Protein AF-A0A6B3GKV8-F1 (afdb_monomer)

Nearest PDB structures (foldseek):
  5uwr-assembly1_C  TM=2.953E-01  e=8.010E+00  Saccharomyces cerevisiae
  4x3n-assembly1_A  TM=1.920E-01  e=6.312E+00  Dictyostelium discoideum

Sequence (173 aa):
QLLAMGTQTISSAALRAVTPGAVAKTQLVVVDAVGASRHLRPLVNVTDASGQEGRAALEHLLDRAASGLVTAQETAELAIRLARLIPTLSDVDGAEIRKLAGQPLQELVTRLLDSVDSDHQASLRRAGGKRAVDNERRTALYPLTEEPELQEALLNLYDRPAPMLVTASERRR

pLDDT: mean 84.64, std 15.2, range [39.97, 97.25]

Mean predicted aligned error: 8.62 Å

Radius of gyration: 18.3 Å; Cα contacts (8 Å, |Δi|>4): 150; chains: 1; bounding box: 42×46×52 Å

Structure (mmCIF, N/CA/C/O backbone):
data_AF-A0A6B3GKV8-F1
#
_entry.id   AF-A0A6B3GKV8-F1
#
loop_
_atom_site.group_PDB
_atom_site.id
_atom_site.type_symbol
_atom_site.label_atom_id
_atom_site.label_alt_id
_atom_site.label_comp_id
_atom_site.label_asym_id
_atom_site.label_entity_id
_atom_site.label_seq_id
_atom_site.pdbx_PDB_ins_code
_atom_site.Cartn_x
_atom_site.Cartn_y
_atom_site.Cartn_z
_atom_site.occupancy
_atom_site.B_iso_or_equiv
_atom_site.auth_seq_id
_atom_site.auth_comp_id
_atom_site.auth_asym_id
_atom_site.auth_atom_id
_atom_site.pdbx_PDB_model_num
ATOM 1 N N . GLN A 1 1 ? -4.003 -17.331 -8.480 1.00 43.09 1 GLN A N 1
ATOM 2 C CA . GLN A 1 1 ? -5.071 -18.233 -7.991 1.00 43.09 1 GLN A CA 1
ATOM 3 C C . GLN A 1 1 ? -5.783 -17.525 -6.848 1.00 43.09 1 GLN A C 1
ATOM 5 O O . GLN A 1 1 ? -5.102 -16.974 -5.993 1.00 43.09 1 GLN A O 1
ATOM 10 N N . LEU A 1 2 ? -7.115 -17.456 -6.871 1.00 44.06 2 LEU A N 1
ATOM 11 C CA . LEU A 1 2 ? -7.885 -16.662 -5.909 1.00 44.06 2 LEU A CA 1
ATOM 12 C C . LEU A 1 2 ? -8.115 -17.452 -4.610 1.00 44.06 2 LEU A C 1
ATOM 14 O O . LEU A 1 2 ? -8.904 -18.390 -4.590 1.00 44.06 2 LEU A O 1
ATOM 18 N N . LEU A 1 3 ? -7.447 -17.050 -3.527 1.00 61.84 3 LEU A N 1
ATOM 19 C CA . LEU A 1 3 ? -7.567 -17.664 -2.195 1.00 61.84 3 LEU A CA 1
ATOM 20 C C . LEU A 1 3 ? -8.818 -17.213 -1.406 1.00 61.84 3 LEU A C 1
ATOM 22 O O . LEU A 1 3 ? -9.111 -17.774 -0.357 1.00 61.84 3 LEU A O 1
ATOM 26 N N . ALA A 1 4 ? -9.557 -16.212 -1.902 1.00 59.59 4 ALA A N 1
ATOM 27 C CA . ALA A 1 4 ? -10.702 -15.593 -1.216 1.00 59.59 4 ALA A CA 1
ATOM 28 C C . ALA A 1 4 ? -12.025 -15.650 -2.014 1.00 59.59 4 ALA A C 1
ATOM 30 O O . ALA A 1 4 ? -12.983 -14.933 -1.700 1.00 59.59 4 ALA A O 1
ATOM 31 N N . MET A 1 5 ? -12.094 -16.496 -3.050 1.00 59.91 5 MET A N 1
ATOM 32 C CA . MET A 1 5 ? -13.345 -16.762 -3.773 1.00 59.91 5 MET A CA 1
ATOM 33 C C . MET A 1 5 ? -14.395 -17.317 -2.805 1.00 59.91 5 MET A C 1
ATOM 35 O O . MET A 1 5 ? -14.126 -18.267 -2.077 1.00 59.91 5 MET A O 1
ATOM 39 N N . GLY A 1 6 ? -15.589 -16.721 -2.797 1.00 63.75 6 GLY A N 1
ATOM 40 C CA . GLY A 1 6 ? -16.699 -17.144 -1.933 1.00 63.75 6 GLY A CA 1
ATOM 41 C C . GLY A 1 6 ? -16.798 -16.419 -0.590 1.00 63.75 6 GLY A C 1
ATOM 42 O O . GLY A 1 6 ? -17.695 -16.719 0.195 1.00 63.75 6 GLY A O 1
ATOM 43 N N . THR A 1 7 ? -15.934 -15.436 -0.316 1.00 73.19 7 THR A N 1
ATOM 44 C CA . THR A 1 7 ? -16.144 -14.559 0.842 1.00 73.19 7 THR A CA 1
ATOM 45 C C . THR A 1 7 ? -17.323 -13.620 0.572 1.00 73.19 7 THR A C 1
ATOM 47 O O . THR A 1 7 ? -17.367 -12.932 -0.444 1.00 73.19 7 THR A O 1
ATOM 50 N N . GLN A 1 8 ? -18.307 -13.610 1.473 1.00 73.25 8 GLN A N 1
ATOM 51 C CA . GLN A 1 8 ? -19.455 -12.707 1.386 1.00 73.25 8 GLN A CA 1
ATOM 52 C C . GLN A 1 8 ? -19.225 -11.461 2.243 1.00 73.25 8 GLN A C 1
ATOM 54 O O . GLN A 1 8 ? -18.624 -11.514 3.327 1.00 73.25 8 GLN A O 1
ATOM 59 N N . THR A 1 9 ? -19.726 -10.328 1.755 1.00 81.81 9 THR A N 1
ATOM 60 C CA . THR A 1 9 ? -19.845 -9.109 2.554 1.00 81.81 9 THR A CA 1
ATOM 61 C C . THR A 1 9 ? -20.919 -9.331 3.615 1.00 81.81 9 THR A C 1
ATOM 63 O O . THR A 1 9 ? -22.037 -9.725 3.296 1.00 81.81 9 THR A O 1
ATOM 66 N N . ILE A 1 10 ? -20.586 -9.075 4.880 1.00 86.00 10 ILE A N 1
ATOM 67 C CA . ILE A 1 10 ? -21.516 -9.161 6.010 1.00 86.00 10 ILE A CA 1
ATOM 68 C C . ILE A 1 10 ? -21.636 -7.783 6.658 1.00 86.00 10 ILE A C 1
ATOM 70 O O . ILE A 1 10 ? -20.628 -7.115 6.893 1.00 86.00 10 ILE A O 1
ATOM 74 N N . SER A 1 11 ? -22.863 -7.339 6.939 1.00 90.19 11 SER A N 1
ATOM 75 C CA . SER A 1 11 ? -23.085 -6.074 7.643 1.00 90.19 11 SER A CA 1
ATOM 76 C C . SER A 1 11 ? -22.712 -6.206 9.120 1.00 90.19 11 SER A C 1
ATOM 78 O O . SER A 1 11 ? -22.842 -7.276 9.715 1.00 90.19 11 SER A O 1
ATOM 80 N N . SER A 1 12 ? -22.315 -5.106 9.763 1.00 89.31 12 SER A N 1
ATOM 81 C CA . SER A 1 12 ? -22.015 -5.108 11.203 1.00 89.31 12 SER A CA 1
ATOM 82 C C . SER A 1 12 ? -23.208 -5.533 12.068 1.00 89.31 12 SER A C 1
ATOM 84 O O . SER A 1 12 ? -23.022 -6.008 13.184 1.00 89.31 12 SER A O 1
ATOM 86 N N . ALA A 1 13 ? -24.441 -5.343 11.588 1.00 89.06 13 ALA A N 1
ATOM 87 C CA . ALA A 1 13 ? -25.643 -5.827 12.266 1.00 89.06 13 ALA A CA 1
ATOM 88 C C . ALA A 1 13 ? -25.780 -7.353 12.145 1.00 89.06 13 ALA A C 1
ATOM 90 O O . ALA A 1 13 ? -25.975 -8.027 13.153 1.00 89.06 13 ALA A O 1
ATOM 91 N N . ALA A 1 14 ? -25.603 -7.901 10.936 1.00 90.69 14 ALA A N 1
ATOM 92 C CA . ALA A 1 14 ? -25.651 -9.342 10.699 1.00 90.69 14 ALA A C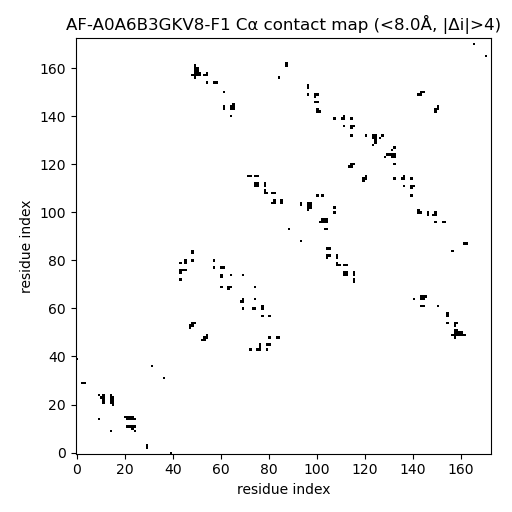A 1
ATOM 93 C C . ALA A 1 14 ? -24.526 -10.084 11.438 1.00 90.69 14 ALA A C 1
ATOM 95 O O . ALA A 1 14 ? -24.773 -11.126 12.034 1.00 90.69 14 ALA A O 1
ATOM 96 N N . LEU A 1 15 ? -23.316 -9.512 11.479 1.00 91.56 15 LEU A N 1
ATOM 97 C CA . LEU A 1 15 ? -22.201 -10.066 12.248 1.00 91.56 15 LEU A CA 1
ATOM 98 C C . LEU A 1 15 ? -22.515 -10.106 13.751 1.00 91.56 15 LEU A C 1
ATOM 100 O O . LEU A 1 15 ? -22.303 -11.128 14.393 1.00 91.56 15 LEU A O 1
ATOM 104 N N . ARG A 1 16 ? -23.074 -9.023 14.310 1.00 92.31 16 ARG A N 1
ATOM 105 C CA . ARG A 1 16 ? -23.482 -8.969 15.726 1.00 92.31 16 ARG A CA 1
ATOM 106 C C . ARG A 1 16 ? -24.552 -9.985 16.086 1.00 92.31 16 ARG A C 1
ATOM 108 O O . ARG A 1 16 ? -24.518 -10.518 17.189 1.00 92.31 16 ARG A O 1
ATOM 115 N N . ALA A 1 17 ? -25.485 -10.243 15.174 1.00 93.31 17 ALA A N 1
ATOM 116 C CA . ALA A 1 17 ? -26.564 -11.196 15.401 1.00 93.31 17 ALA A CA 1
ATOM 117 C C . ALA A 1 17 ? -26.043 -12.628 15.615 1.00 93.31 17 ALA A C 1
ATOM 119 O O . ALA A 1 17 ? -26.613 -13.367 16.411 1.00 93.31 17 ALA A O 1
ATOM 120 N N . VAL A 1 18 ? -24.954 -13.006 14.936 1.00 93.31 18 VAL A N 1
ATOM 121 C CA . VAL A 1 18 ? -24.350 -14.351 15.031 1.00 93.31 18 VAL A CA 1
ATOM 122 C C . VAL A 1 18 ? -23.112 -14.402 15.927 1.00 93.31 18 VAL A C 1
ATOM 124 O O . VAL A 1 18 ? -22.627 -15.478 16.266 1.00 93.31 18 VAL A O 1
ATOM 127 N N . THR A 1 19 ? -22.572 -13.249 16.314 1.00 90.75 19 THR A N 1
ATOM 128 C CA . THR A 1 19 ? -21.404 -13.129 17.191 1.00 90.75 19 THR A CA 1
ATOM 129 C C . THR A 1 19 ? -21.618 -11.959 18.154 1.00 90.75 19 THR A C 1
ATOM 131 O O . THR A 1 19 ? -21.158 -10.841 17.891 1.00 90.75 19 THR A O 1
ATOM 134 N N . PRO A 1 20 ? -22.344 -12.182 19.268 1.00 87.00 20 PRO A N 1
ATOM 135 C CA . PRO A 1 20 ? -22.582 -11.151 20.272 1.00 87.00 20 PRO A CA 1
ATOM 136 C C . PRO A 1 20 ? -21.259 -10.560 20.778 1.00 87.00 20 PRO A C 1
ATOM 138 O O . PRO A 1 20 ? -20.368 -11.290 21.200 1.00 87.00 20 PRO A O 1
ATOM 141 N N . GLY A 1 21 ? -21.119 -9.234 20.704 1.00 84.88 21 GLY A N 1
ATOM 142 C CA . GLY A 1 21 ? -19.894 -8.510 21.075 1.00 84.88 21 GLY A CA 1
ATOM 143 C C . GLY A 1 21 ? -18.971 -8.142 19.906 1.00 84.88 21 GLY A C 1
ATOM 144 O O . GLY A 1 21 ? -18.121 -7.270 20.066 1.00 84.88 21 GLY A O 1
ATOM 145 N N . ALA A 1 22 ? -19.160 -8.713 18.711 1.00 87.75 22 ALA A N 1
ATOM 146 C CA . ALA A 1 22 ? -18.441 -8.253 17.523 1.00 87.75 22 ALA A CA 1
ATOM 147 C C . ALA A 1 22 ? -18.883 -6.829 17.135 1.00 87.75 22 ALA A C 1
ATOM 149 O O . ALA A 1 22 ? -20.066 -6.511 17.184 1.00 87.75 22 ALA A O 1
ATOM 150 N N . VAL A 1 23 ? -17.962 -5.956 16.720 1.00 86.38 23 VAL A N 1
ATOM 151 C CA . VAL A 1 23 ? -18.309 -4.576 16.313 1.00 86.38 23 VAL A CA 1
ATOM 152 C C . VAL A 1 23 ? -18.453 -4.464 14.795 1.00 86.38 23 VAL A C 1
ATOM 154 O O . VAL A 1 23 ? -19.464 -3.965 14.300 1.00 86.38 23 VAL A O 1
ATOM 157 N N . ALA A 1 24 ? -17.461 -4.956 14.052 1.00 84.50 24 ALA A N 1
ATOM 158 C CA . ALA A 1 24 ? -17.427 -4.964 12.593 1.00 84.50 24 ALA A CA 1
ATOM 159 C C . ALA A 1 24 ? -16.443 -6.029 12.085 1.00 84.50 24 ALA A C 1
ATOM 161 O O . ALA A 1 24 ? -15.555 -6.463 12.820 1.00 84.50 24 ALA A O 1
ATOM 162 N N . LYS A 1 25 ? -16.570 -6.423 10.812 1.00 83.12 25 LYS A N 1
ATOM 163 C CA . LYS A 1 25 ? -15.552 -7.229 10.130 1.00 83.12 25 LYS A CA 1
ATOM 164 C C . LYS A 1 25 ? -14.372 -6.320 9.784 1.00 83.12 25 LYS A C 1
ATOM 166 O O . LYS A 1 25 ? -14.489 -5.486 8.894 1.00 83.12 25 LYS A O 1
ATOM 171 N N . THR A 1 26 ? -13.260 -6.477 10.495 1.00 77.81 26 THR A N 1
ATOM 172 C CA . THR A 1 26 ? -12.053 -5.650 10.318 1.00 77.81 26 THR A CA 1
ATOM 173 C C . THR A 1 26 ? -10.991 -6.327 9.460 1.00 77.81 26 THR A C 1
ATOM 175 O O . THR A 1 26 ? -10.162 -5.647 8.862 1.00 77.81 26 THR A O 1
ATOM 178 N N . GLN A 1 27 ? -10.995 -7.663 9.398 1.00 74.50 27 GLN A N 1
ATOM 179 C CA . GLN A 1 27 ? -9.964 -8.449 8.725 1.00 74.50 27 GLN A CA 1
ATOM 180 C C . GLN A 1 27 ? -10.550 -9.699 8.057 1.00 74.50 27 GLN A C 1
ATOM 182 O O . GLN A 1 27 ? -11.590 -10.227 8.462 1.00 74.50 27 GLN A O 1
ATOM 187 N N . LEU A 1 28 ? -9.857 -10.177 7.024 1.00 74.62 28 LEU A N 1
ATOM 188 C CA . LEU A 1 28 ? -10.043 -11.496 6.430 1.00 74.62 28 LEU A CA 1
ATOM 189 C C . LEU A 1 28 ? -8.722 -12.254 6.585 1.00 74.62 28 LEU A C 1
ATOM 191 O O . LEU A 1 28 ? -7.703 -11.810 6.064 1.00 74.62 28 LEU A O 1
ATOM 195 N N . VAL A 1 29 ? -8.744 -13.382 7.290 1.00 76.12 29 VAL A N 1
ATOM 196 C CA . VAL A 1 29 ? -7.568 -14.242 7.462 1.00 76.12 29 VAL A CA 1
ATOM 197 C C . VAL A 1 29 ? -7.751 -15.486 6.602 1.00 76.12 29 VAL A C 1
ATOM 199 O O . VAL A 1 29 ? -8.746 -16.195 6.742 1.00 76.12 29 VAL A O 1
ATOM 202 N N . VAL A 1 30 ? -6.794 -15.745 5.710 1.00 75.44 30 VAL A N 1
ATOM 203 C CA . VAL A 1 30 ? -6.706 -17.001 4.958 1.00 75.44 30 VAL A CA 1
ATOM 204 C C . VAL A 1 30 ? -5.678 -17.881 5.657 1.00 75.44 30 VAL A C 1
ATOM 206 O O . VAL A 1 30 ? -4.516 -17.497 5.772 1.00 75.44 30 VAL A O 1
ATOM 209 N N . VAL A 1 31 ? -6.104 -19.053 6.127 1.00 76.38 31 VAL A N 1
ATOM 210 C CA . VAL A 1 31 ? -5.219 -20.034 6.765 1.00 76.38 31 VAL A CA 1
ATOM 211 C C . VAL A 1 31 ? -4.977 -21.179 5.790 1.00 76.38 31 VAL A C 1
ATOM 213 O O . VAL A 1 31 ? -5.902 -21.917 5.456 1.00 76.38 31 VAL A O 1
ATOM 216 N N . ASP A 1 32 ? -3.732 -21.339 5.346 1.00 78.88 32 ASP A N 1
ATOM 217 C CA . ASP A 1 32 ? -3.311 -22.520 4.594 1.00 78.88 32 ASP A CA 1
ATOM 218 C C . ASP A 1 32 ? -2.809 -23.600 5.557 1.00 78.88 32 ASP A C 1
ATOM 220 O O . ASP A 1 32 ? -1.655 -23.603 5.981 1.00 78.88 32 ASP A O 1
ATOM 224 N N . ALA A 1 33 ? -3.702 -24.520 5.919 1.00 80.81 33 ALA A N 1
ATOM 225 C CA . ALA A 1 33 ? -3.406 -25.573 6.886 1.00 80.81 33 ALA A CA 1
ATOM 226 C C . ALA A 1 33 ? -2.472 -26.675 6.344 1.00 80.81 33 ALA A C 1
ATOM 228 O O . ALA A 1 33 ? -1.890 -27.416 7.133 1.00 80.81 33 ALA A O 1
ATOM 229 N N . VAL A 1 34 ? -2.332 -26.810 5.019 1.00 80.88 34 VAL A N 1
ATOM 230 C CA . VAL A 1 34 ? -1.620 -27.937 4.377 1.00 80.88 34 VAL A CA 1
ATOM 231 C C . VAL A 1 34 ? -0.406 -27.502 3.552 1.00 80.88 34 VAL A C 1
ATOM 233 O O . VAL A 1 34 ? 0.414 -28.330 3.150 1.00 80.88 34 VAL A O 1
ATOM 236 N N . GLY A 1 35 ? -0.228 -26.201 3.330 1.00 76.38 35 GLY A N 1
ATOM 237 C CA . GLY A 1 35 ? 0.875 -25.673 2.536 1.00 76.38 35 GLY A CA 1
ATOM 238 C C . GLY A 1 35 ? 0.618 -25.724 1.027 1.00 76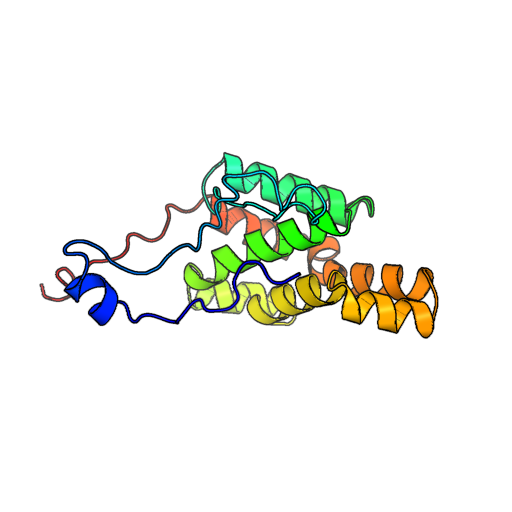.38 35 GLY A C 1
ATOM 239 O O . GLY A 1 35 ? 1.576 -25.782 0.256 1.00 76.38 35 GLY A O 1
ATOM 240 N N . ALA A 1 36 ? -0.644 -25.739 0.593 1.00 76.44 36 ALA A N 1
ATOM 241 C CA . ALA A 1 36 ? -1.005 -25.688 -0.824 1.00 76.44 36 ALA A CA 1
ATOM 242 C C . ALA A 1 36 ? -0.693 -24.318 -1.460 1.00 76.44 36 ALA A C 1
ATOM 244 O O . ALA A 1 36 ? -0.535 -24.214 -2.676 1.00 76.44 36 ALA A O 1
ATOM 245 N N . SER A 1 37 ? -0.549 -23.266 -0.649 1.00 69.38 37 SER A N 1
ATOM 246 C CA . SER A 1 37 ? -0.211 -21.914 -1.085 1.00 69.38 37 SER A CA 1
ATOM 247 C C . SER A 1 37 ? 1.293 -21.662 -1.194 1.00 69.38 37 SER A C 1
ATOM 249 O O . SER A 1 37 ? 1.677 -20.552 -1.542 1.00 69.38 37 SER A O 1
ATOM 251 N N . ARG A 1 38 ? 2.166 -22.653 -0.943 1.00 69.88 38 ARG A N 1
ATOM 252 C CA . ARG A 1 38 ? 3.638 -22.489 -1.025 1.00 69.88 38 ARG A CA 1
ATOM 253 C C . ARG A 1 38 ? 4.130 -22.041 -2.403 1.00 69.88 38 ARG A C 1
ATOM 255 O O . ARG A 1 38 ? 5.165 -21.395 -2.504 1.00 69.88 38 ARG A O 1
ATOM 262 N N . HIS A 1 39 ? 3.403 -22.407 -3.455 1.00 67.81 39 HIS A N 1
ATOM 263 C CA . HIS A 1 39 ? 3.705 -22.006 -4.832 1.00 67.81 39 HIS A CA 1
ATOM 264 C C . HIS A 1 39 ? 3.034 -20.684 -5.228 1.00 67.81 39 HIS A C 1
ATOM 266 O O . HIS A 1 39 ? 3.277 -20.167 -6.318 1.00 67.81 39 HIS A O 1
ATOM 272 N N . LEU A 1 40 ? 2.167 -20.145 -4.368 1.00 66.56 40 LEU A N 1
ATOM 273 C CA . LEU A 1 40 ? 1.555 -18.843 -4.567 1.00 66.56 40 LEU A CA 1
ATOM 274 C C . LEU A 1 40 ? 2.516 -17.763 -4.077 1.00 66.56 40 LEU A C 1
ATOM 276 O O . LEU A 1 40 ? 3.328 -17.986 -3.178 1.00 66.56 40 LEU A O 1
ATOM 280 N N . ARG A 1 41 ? 2.425 -16.571 -4.677 1.00 61.91 41 ARG A N 1
ATOM 281 C CA . ARG A 1 41 ? 3.146 -15.413 -4.145 1.00 61.91 41 ARG A CA 1
ATOM 282 C C . ARG A 1 41 ? 2.729 -15.211 -2.684 1.00 61.91 41 ARG A C 1
ATOM 284 O O . ARG A 1 41 ? 1.529 -15.325 -2.412 1.00 61.91 41 ARG A O 1
ATOM 291 N N . PRO A 1 42 ? 3.677 -14.922 -1.772 1.00 60.31 42 PRO A N 1
ATOM 292 C CA . PRO A 1 42 ? 3.347 -14.641 -0.385 1.00 60.31 42 PRO A CA 1
ATOM 293 C C . PRO A 1 42 ? 2.253 -13.580 -0.338 1.00 60.31 42 PRO A C 1
ATOM 295 O O . PRO A 1 42 ? 2.383 -12.521 -0.955 1.00 60.31 42 PRO A O 1
ATOM 298 N N . LEU A 1 43 ? 1.157 -13.886 0.354 1.00 63.88 43 LEU A N 1
ATOM 299 C CA . LEU A 1 43 ? 0.178 -12.866 0.688 1.00 63.88 43 LEU A CA 1
ATOM 300 C C . LEU A 1 43 ? 0.890 -11.865 1.589 1.00 63.88 43 LEU A C 1
ATOM 302 O O . LEU A 1 43 ? 1.468 -12.249 2.607 1.00 63.88 43 LEU A O 1
ATOM 306 N N . VAL A 1 44 ? 0.866 -10.595 1.207 1.00 66.31 44 VAL A N 1
ATOM 307 C CA . VAL A 1 44 ? 1.355 -9.548 2.091 1.00 66.31 44 VAL A CA 1
ATOM 308 C C . VAL A 1 44 ? 0.425 -9.507 3.301 1.00 66.31 44 VAL A C 1
ATOM 310 O O . VAL A 1 44 ? -0.751 -9.157 3.188 1.00 66.31 44 VAL A O 1
ATOM 313 N N . ASN A 1 45 ? 0.957 -9.890 4.457 1.00 65.94 45 ASN A N 1
ATOM 314 C CA . ASN A 1 45 ? 0.248 -9.813 5.719 1.00 65.94 45 ASN A CA 1
ATOM 315 C C . ASN A 1 45 ? 0.695 -8.561 6.472 1.00 65.94 45 ASN A C 1
ATOM 317 O O . ASN A 1 45 ? 1.786 -8.528 7.029 1.00 65.94 45 ASN A O 1
ATOM 321 N N . VAL A 1 46 ? -0.162 -7.546 6.484 1.00 71.00 46 VAL A N 1
ATOM 322 C CA . VAL A 1 46 ? 0.040 -6.327 7.269 1.00 71.00 46 VAL A CA 1
ATOM 323 C C . VAL A 1 46 ? -0.918 -6.401 8.446 1.00 71.00 46 VAL A C 1
ATOM 325 O O . VAL A 1 46 ? -2.127 -6.253 8.265 1.00 71.00 46 VAL A O 1
ATOM 328 N N . THR A 1 47 ? -0.429 -6.666 9.652 1.00 67.81 47 THR A N 1
ATOM 329 C CA . THR A 1 47 ? -1.257 -6.696 10.877 1.00 67.81 47 THR A CA 1
ATOM 330 C C . THR A 1 47 ? -1.129 -5.414 11.700 1.00 67.81 47 THR A C 1
ATOM 332 O O . THR A 1 47 ? -2.023 -5.082 12.471 1.00 67.81 47 THR A O 1
ATOM 335 N N . ASP A 1 48 ? -0.063 -4.668 11.451 1.00 69.62 48 ASP A N 1
ATOM 336 C CA . ASP A 1 48 ? 0.475 -3.491 12.126 1.00 69.62 48 ASP A CA 1
ATOM 337 C C . ASP A 1 48 ? 0.143 -2.196 11.360 1.00 69.62 48 ASP A C 1
ATOM 339 O O . ASP A 1 48 ? 1.017 -1.477 10.892 1.00 69.62 48 ASP A O 1
ATOM 343 N N . ALA A 1 49 ? -1.140 -1.870 11.193 1.00 66.81 49 ALA A N 1
ATOM 344 C CA . ALA A 1 49 ? -1.550 -0.644 10.484 1.00 66.81 49 ALA A CA 1
ATOM 345 C C . ALA A 1 49 ? -1.568 0.632 11.350 1.00 66.81 49 ALA A C 1
ATOM 347 O O . ALA A 1 49 ? -2.201 1.615 10.982 1.00 66.81 49 ALA A O 1
ATOM 348 N N . SER A 1 50 ? -0.922 0.597 12.513 1.00 73.69 50 SER A N 1
ATOM 349 C CA . SER A 1 50 ? -0.802 1.714 13.455 1.00 73.69 50 SER A CA 1
ATOM 350 C C . SER A 1 50 ? 0.330 1.431 14.444 1.00 73.69 50 SER A C 1
ATOM 352 O O . SER A 1 50 ? 0.728 0.275 14.603 1.00 73.69 50 SER A O 1
ATOM 354 N N . GLY A 1 51 ? 0.782 2.448 15.176 1.00 82.56 51 GLY A N 1
ATOM 355 C CA . GLY A 1 51 ? 1.819 2.309 16.195 1.00 82.56 51 GLY A CA 1
ATOM 356 C C . GLY A 1 51 ? 3.237 2.294 15.620 1.00 82.56 51 GLY A C 1
ATOM 357 O O . GLY A 1 51 ? 3.441 2.341 14.408 1.00 82.56 51 GLY A O 1
ATOM 358 N N . GLN A 1 52 ? 4.224 2.227 16.516 1.00 86.00 52 GLN A N 1
ATOM 359 C CA . GLN A 1 52 ? 5.638 2.441 16.185 1.00 86.00 52 GLN A CA 1
ATOM 360 C C . GLN A 1 52 ? 6.200 1.401 15.202 1.00 86.00 52 GLN A C 1
ATOM 362 O O . GLN A 1 52 ? 6.906 1.765 14.268 1.00 86.00 52 GLN A O 1
ATOM 367 N N . GLU A 1 53 ? 5.845 0.122 15.360 1.00 86.44 53 GLU A N 1
ATOM 368 C CA . GLU A 1 53 ? 6.269 -0.941 14.432 1.00 86.44 53 GLU A CA 1
ATOM 369 C C . GLU A 1 53 ? 5.695 -0.721 13.026 1.00 86.44 53 GLU A C 1
ATOM 371 O O . GLU A 1 53 ? 6.430 -0.743 12.038 1.00 86.44 53 GLU A O 1
ATOM 376 N N . GLY A 1 54 ? 4.395 -0.417 12.947 1.00 88.06 54 GLY A N 1
ATOM 377 C CA . GLY A 1 54 ? 3.714 -0.125 11.688 1.00 88.06 54 GLY A CA 1
ATOM 378 C C . GLY A 1 54 ? 4.278 1.099 10.978 1.00 88.06 54 GLY A C 1
ATOM 379 O O . GLY A 1 54 ? 4.443 1.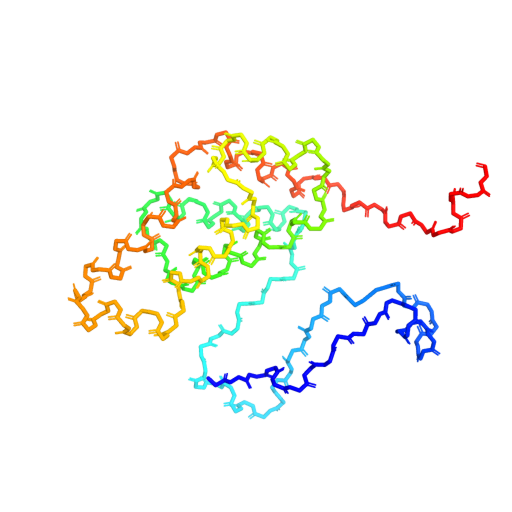079 9.755 1.00 88.06 54 GLY A O 1
ATOM 380 N N . ARG A 1 55 ? 4.614 2.136 11.755 1.00 91.44 55 ARG A N 1
ATOM 381 C CA . ARG A 1 55 ? 5.253 3.356 11.267 1.00 91.44 55 ARG A CA 1
ATOM 382 C C . ARG A 1 55 ? 6.631 3.064 10.682 1.00 91.44 55 ARG A C 1
ATOM 384 O O . ARG A 1 55 ? 6.876 3.437 9.541 1.00 91.44 55 ARG A O 1
ATOM 391 N N . ALA A 1 56 ? 7.496 2.376 11.427 1.00 92.00 56 ALA A N 1
ATOM 392 C CA . ALA A 1 56 ? 8.849 2.047 10.978 1.00 92.00 56 ALA A CA 1
ATOM 393 C C . ALA A 1 56 ? 8.835 1.201 9.694 1.00 92.00 56 ALA A C 1
ATOM 395 O O . ALA A 1 56 ? 9.650 1.398 8.795 1.00 92.00 56 ALA A O 1
ATOM 396 N N . ALA A 1 57 ? 7.873 0.283 9.574 1.00 92.25 57 ALA A N 1
ATOM 397 C CA . ALA A 1 57 ? 7.706 -0.511 8.366 1.00 92.25 57 ALA A CA 1
ATOM 398 C C . ALA A 1 57 ? 7.194 0.315 7.170 1.00 92.25 57 ALA A C 1
ATOM 400 O O . ALA A 1 57 ? 7.672 0.114 6.053 1.00 92.25 57 ALA A O 1
ATOM 401 N N . LEU A 1 58 ? 6.258 1.253 7.378 1.00 94.31 58 LEU A N 1
ATOM 402 C CA . LEU A 1 58 ? 5.829 2.182 6.325 1.00 94.31 58 LEU A CA 1
ATOM 403 C C . LEU A 1 58 ? 6.995 3.067 5.862 1.00 94.31 58 LEU A C 1
ATOM 405 O O . LEU A 1 58 ? 7.224 3.183 4.661 1.00 94.31 58 LEU A O 1
ATOM 409 N N . GLU A 1 59 ? 7.742 3.641 6.802 1.00 95.12 59 GLU A N 1
ATOM 410 C CA . GLU A 1 59 ? 8.910 4.488 6.543 1.00 95.12 59 GLU A C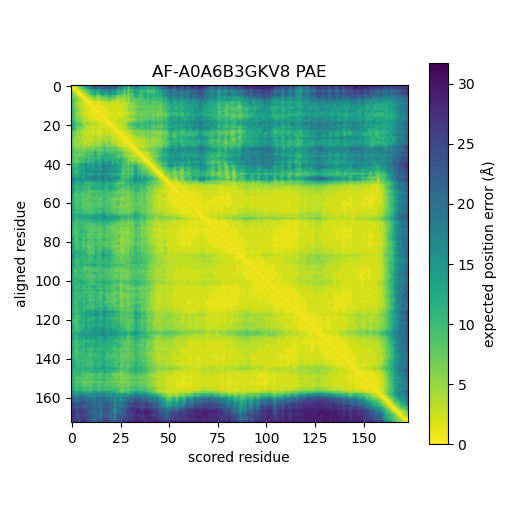A 1
ATOM 411 C C . GLU A 1 59 ? 9.958 3.751 5.705 1.00 95.12 59 GLU A C 1
ATOM 413 O O . GLU A 1 59 ? 10.331 4.210 4.628 1.00 95.12 59 GLU A O 1
ATOM 418 N N . HIS A 1 60 ? 10.310 2.525 6.100 1.00 95.38 60 HIS A N 1
ATOM 419 C CA . HIS A 1 60 ? 11.223 1.681 5.333 1.00 95.38 60 HIS A CA 1
ATOM 420 C C . HIS A 1 60 ? 10.736 1.419 3.893 1.00 95.38 60 HIS A C 1
ATOM 422 O O . HIS A 1 60 ? 11.534 1.406 2.955 1.00 95.38 60 HIS A O 1
ATOM 428 N N . LEU A 1 61 ? 9.433 1.211 3.676 1.00 95.88 61 LEU A N 1
ATOM 429 C CA . LEU A 1 61 ? 8.886 1.004 2.328 1.00 95.88 61 LEU A CA 1
ATOM 430 C C . LEU A 1 61 ? 8.924 2.281 1.477 1.00 95.88 61 LEU A C 1
ATOM 432 O O . LEU A 1 61 ? 9.179 2.188 0.273 1.00 95.88 61 LEU A O 1
ATOM 436 N N . LEU A 1 62 ? 8.696 3.448 2.085 1.00 95.88 62 LEU A N 1
ATOM 437 C CA . LEU A 1 62 ? 8.810 4.748 1.419 1.00 95.88 62 LEU A CA 1
ATOM 438 C C . LEU A 1 62 ? 10.266 5.036 1.022 1.00 95.88 62 LEU A C 1
ATOM 440 O O . LEU A 1 62 ? 10.517 5.369 -0.136 1.00 95.88 62 LEU A O 1
ATOM 444 N N 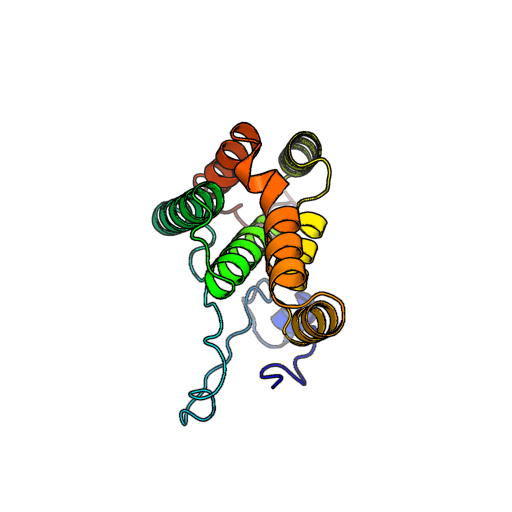. ASP A 1 63 ? 11.233 4.772 1.902 1.00 95.75 63 ASP A N 1
ATOM 445 C CA . ASP A 1 63 ? 12.669 4.903 1.603 1.00 95.75 63 ASP A CA 1
ATOM 446 C C . ASP A 1 63 ? 13.108 3.980 0.457 1.00 95.75 63 ASP A C 1
ATOM 448 O O . ASP A 1 63 ? 13.854 4.356 -0.459 1.00 95.75 63 ASP A O 1
ATOM 452 N N . ARG A 1 64 ? 12.609 2.740 0.456 1.00 96.50 64 ARG A N 1
ATOM 453 C CA . ARG A 1 64 ? 12.846 1.801 -0.646 1.00 96.50 64 ARG A CA 1
ATOM 454 C C . ARG A 1 64 ? 12.231 2.272 -1.959 1.00 96.50 64 ARG A C 1
ATOM 456 O O . ARG A 1 64 ? 12.813 2.034 -3.021 1.00 96.50 64 ARG A O 1
ATOM 463 N N . ALA A 1 65 ? 11.063 2.909 -1.911 1.00 95.31 65 ALA A N 1
ATOM 464 C CA . ALA A 1 65 ? 10.436 3.487 -3.092 1.00 95.31 65 ALA A CA 1
ATOM 465 C C . ALA A 1 65 ? 11.256 4.666 -3.629 1.00 95.31 65 ALA A C 1
ATOM 467 O O . ALA A 1 65 ? 11.579 4.673 -4.818 1.00 95.31 65 ALA A O 1
ATOM 468 N N . ALA A 1 66 ? 11.668 5.589 -2.757 1.00 93.19 66 ALA A N 1
ATOM 469 C CA . ALA A 1 66 ? 12.476 6.755 -3.109 1.00 93.19 66 ALA A CA 1
ATOM 470 C C . ALA A 1 66 ? 13.851 6.370 -3.686 1.00 93.19 66 ALA A C 1
ATOM 472 O O . ALA A 1 66 ? 14.318 6.964 -4.654 1.00 93.19 66 ALA A O 1
ATOM 473 N N . SER A 1 67 ? 14.478 5.312 -3.162 1.00 92.88 67 SER A N 1
ATOM 474 C CA . SER A 1 67 ? 15.742 4.775 -3.696 1.00 92.88 67 SER A CA 1
ATOM 475 C C . SER A 1 67 ? 15.592 3.988 -5.008 1.00 92.88 67 SER A C 1
ATOM 477 O O . SER A 1 67 ? 16.589 3.567 -5.596 1.00 92.88 67 SER A O 1
ATOM 479 N N . GLY A 1 68 ? 14.362 3.752 -5.482 1.00 91.44 68 GLY A N 1
ATOM 480 C CA . GLY A 1 68 ? 14.086 2.961 -6.685 1.00 91.44 68 GLY A CA 1
ATOM 481 C C . GLY A 1 68 ? 14.340 1.455 -6.528 1.00 91.44 68 GLY A C 1
ATOM 482 O O . GLY A 1 68 ? 14.286 0.717 -7.515 1.00 91.44 68 GLY A O 1
ATOM 483 N N . LEU A 1 69 ? 14.603 0.984 -5.303 1.00 90.88 69 LEU A N 1
ATOM 484 C CA . LEU A 1 69 ? 14.909 -0.416 -4.979 1.00 90.88 69 LEU A CA 1
ATOM 485 C C . LEU A 1 69 ? 13.683 -1.218 -4.522 1.00 90.88 69 LEU A C 1
ATOM 487 O O . LEU A 1 69 ? 13.784 -2.424 -4.275 1.00 90.88 69 LEU A O 1
ATOM 491 N N . VAL A 1 70 ? 12.521 -0.575 -4.401 1.00 93.94 70 VAL A N 1
ATOM 492 C CA . VAL A 1 70 ? 11.272 -1.249 -4.039 1.00 93.94 70 VAL A CA 1
ATOM 493 C C . VAL A 1 70 ? 10.943 -2.356 -5.041 1.00 93.94 70 VAL A C 1
ATOM 495 O O . VAL A 1 70 ? 11.090 -2.198 -6.255 1.00 93.94 70 VAL A O 1
ATOM 498 N N . THR A 1 71 ? 10.521 -3.508 -4.541 1.00 93.06 71 THR A N 1
ATOM 499 C CA . THR A 1 71 ? 10.088 -4.659 -5.342 1.00 93.06 71 THR A CA 1
ATOM 500 C C . THR A 1 71 ? 8.580 -4.618 -5.589 1.00 93.06 71 THR A C 1
ATOM 502 O O . THR A 1 71 ? 7.852 -3.906 -4.910 1.00 93.06 71 THR A O 1
ATOM 505 N N . ALA A 1 72 ? 8.066 -5.423 -6.525 1.00 90.75 72 ALA A N 1
ATOM 506 C CA . ALA A 1 72 ? 6.615 -5.528 -6.727 1.00 90.75 72 ALA A CA 1
ATOM 507 C C . ALA A 1 72 ? 5.873 -6.026 -5.469 1.00 90.75 72 ALA A C 1
ATOM 509 O O . ALA A 1 72 ? 4.746 -5.616 -5.215 1.00 90.75 72 ALA A O 1
ATOM 510 N N . GLN A 1 73 ? 6.503 -6.889 -4.667 1.00 89.56 73 GLN A N 1
ATOM 511 C CA . GLN A 1 73 ? 5.917 -7.361 -3.413 1.00 89.56 73 GLN A CA 1
ATOM 512 C C . GLN A 1 73 ? 5.853 -6.241 -2.369 1.00 89.56 73 GLN A C 1
ATOM 514 O O . GLN A 1 73 ? 4.829 -6.073 -1.720 1.00 89.56 73 GLN A O 1
ATOM 519 N N . GLU A 1 74 ? 6.907 -5.439 -2.253 1.00 93.56 74 GLU A N 1
ATOM 520 C CA . GLU A 1 74 ? 6.936 -4.286 -1.347 1.00 93.56 74 GLU A CA 1
ATOM 521 C C . GLU A 1 74 ? 6.005 -3.161 -1.814 1.00 93.56 74 GLU A C 1
ATOM 523 O O . GLU A 1 74 ? 5.380 -2.506 -0.991 1.00 93.56 74 GLU A O 1
ATOM 528 N N . TH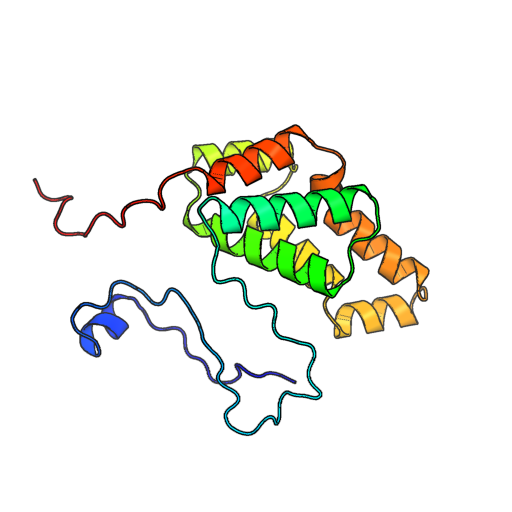R A 1 75 ? 5.834 -2.965 -3.125 1.00 95.19 75 THR A N 1
ATOM 529 C CA . THR A 1 75 ? 4.809 -2.056 -3.662 1.00 95.19 75 THR A CA 1
ATOM 530 C C . THR A 1 75 ? 3.399 -2.533 -3.291 1.00 95.19 75 THR A C 1
ATOM 532 O O . THR A 1 75 ? 2.568 -1.718 -2.894 1.00 95.19 75 THR A O 1
ATOM 535 N N . ALA A 1 76 ? 3.131 -3.844 -3.348 1.00 93.06 76 ALA A N 1
ATOM 536 C CA . ALA A 1 76 ? 1.869 -4.406 -2.864 1.00 93.06 76 ALA A CA 1
ATOM 537 C C . ALA A 1 76 ? 1.701 -4.204 -1.347 1.00 93.06 76 ALA A C 1
ATOM 539 O O . ALA A 1 76 ? 0.611 -3.866 -0.886 1.00 93.06 76 ALA A O 1
ATOM 540 N N . GLU A 1 77 ? 2.779 -4.371 -0.575 1.00 93.12 77 GLU A N 1
ATOM 541 C CA . GLU A 1 77 ? 2.771 -4.128 0.868 1.00 93.12 77 GLU A CA 1
ATOM 542 C C . GLU A 1 77 ? 2.445 -2.682 1.215 1.00 93.12 77 GLU A C 1
ATOM 544 O O . GLU A 1 77 ? 1.550 -2.427 2.023 1.00 93.12 77 GLU A O 1
ATOM 549 N N . LEU A 1 78 ? 3.125 -1.748 0.556 1.00 94.94 78 LEU A N 1
ATOM 550 C CA . LEU A 1 78 ? 2.884 -0.321 0.684 1.00 94.94 78 LEU A CA 1
ATOM 551 C C . LEU A 1 78 ? 1.417 0.005 0.385 1.00 94.94 78 LEU A C 1
ATOM 553 O O . LEU A 1 78 ? 0.755 0.647 1.196 1.00 94.94 78 LEU A O 1
ATOM 557 N N . ALA A 1 79 ? 0.871 -0.511 -0.719 1.00 94.69 79 ALA A N 1
ATOM 558 C CA . ALA A 1 79 ? -0.529 -0.300 -1.077 1.00 94.69 79 ALA A CA 1
ATOM 559 C C . ALA A 1 79 ? -1.498 -0.806 0.004 1.00 94.69 79 ALA A C 1
ATOM 561 O O . ALA A 1 79 ? -2.447 -0.110 0.357 1.00 94.69 79 ALA A O 1
ATOM 562 N N . ILE A 1 80 ? -1.251 -1.992 0.567 1.00 91.75 80 ILE A N 1
ATOM 563 C CA . ILE A 1 80 ? -2.094 -2.579 1.619 1.00 91.75 80 ILE A CA 1
ATOM 564 C C . ILE A 1 80 ? -1.994 -1.781 2.925 1.00 91.75 80 ILE A C 1
ATOM 566 O O . ILE A 1 80 ? -3.016 -1.557 3.574 1.00 91.75 80 ILE A O 1
ATOM 570 N N . ARG A 1 81 ? -0.796 -1.322 3.308 1.00 92.19 81 ARG A N 1
ATOM 571 C CA . ARG A 1 81 ? -0.592 -0.438 4.469 1.00 92.19 81 ARG A CA 1
ATOM 572 C C . ARG A 1 81 ? -1.404 0.848 4.324 1.00 92.19 81 ARG A C 1
ATOM 574 O O . ARG A 1 81 ? -2.225 1.152 5.187 1.00 92.19 81 ARG A O 1
ATOM 581 N N . LEU A 1 82 ? -1.277 1.525 3.184 1.00 93.44 82 LEU A N 1
ATOM 582 C CA . LEU A 1 82 ? -2.046 2.732 2.871 1.00 93.44 82 LEU A CA 1
ATOM 583 C C . LEU A 1 82 ? -3.557 2.467 2.821 1.00 93.44 82 LEU A C 1
ATOM 585 O O . LEU A 1 82 ? -4.344 3.264 3.330 1.00 93.44 82 LEU A O 1
ATOM 589 N N . ALA A 1 83 ? -3.981 1.318 2.288 1.00 91.69 83 ALA A N 1
ATOM 590 C CA . ALA A 1 83 ? -5.389 0.937 2.250 1.00 91.69 83 ALA A CA 1
ATOM 591 C C . ALA A 1 83 ? -6.012 0.853 3.651 1.00 91.69 83 ALA A C 1
ATOM 593 O O . ALA A 1 83 ? -7.183 1.183 3.839 1.00 91.69 83 ALA A O 1
ATOM 594 N N . ARG A 1 84 ? -5.229 0.427 4.649 1.00 86.81 84 ARG A N 1
ATOM 595 C CA . ARG A 1 84 ? -5.683 0.308 6.040 1.00 86.81 84 ARG A CA 1
ATOM 596 C C . ARG A 1 84 ? -5.788 1.645 6.767 1.00 86.81 84 ARG A C 1
ATOM 598 O O . ARG A 1 84 ? -6.505 1.700 7.760 1.00 86.81 84 ARG A O 1
ATOM 605 N N . LEU A 1 85 ? -5.149 2.699 6.260 1.00 88.00 85 LEU A N 1
ATOM 606 C CA . LEU A 1 85 ? -5.313 4.060 6.772 1.00 88.00 85 LEU A CA 1
ATOM 607 C C . LEU A 1 85 ? -6.612 4.715 6.296 1.00 88.00 85 LEU A C 1
ATOM 609 O O . LEU A 1 85 ? -7.152 5.574 6.983 1.00 88.00 85 LEU A O 1
ATOM 613 N N . ILE A 1 86 ? -7.152 4.307 5.144 1.00 90.50 86 ILE A N 1
ATOM 614 C CA . ILE A 1 86 ? -8.351 4.926 4.555 1.00 90.50 86 ILE A CA 1
ATOM 615 C C . ILE A 1 86 ? -9.526 5.029 5.550 1.00 90.50 86 ILE A C 1
ATOM 617 O O . ILE A 1 86 ? -10.105 6.110 5.652 1.00 90.50 86 ILE A O 1
ATOM 621 N N . PRO A 1 87 ? -9.899 3.974 6.306 1.00 85.88 87 PRO A N 1
ATOM 622 C CA . PRO A 1 87 ? -11.022 4.045 7.242 1.00 85.88 87 PRO A CA 1
ATOM 623 C C . PRO A 1 87 ? -10.748 4.902 8.484 1.00 85.88 87 PRO A C 1
ATOM 625 O O . PRO A 1 87 ? -11.685 5.188 9.227 1.00 85.88 87 PRO A O 1
ATOM 628 N N . THR A 1 88 ? -9.488 5.261 8.749 1.00 83.88 88 THR A N 1
ATOM 629 C CA . THR A 1 88 ? -9.087 6.059 9.915 1.00 83.88 88 THR A CA 1
ATOM 630 C C . THR A 1 88 ? -8.914 7.540 9.588 1.00 83.88 88 THR A C 1
ATOM 632 O O . THR A 1 88 ? -8.687 8.325 10.505 1.00 83.88 88 THR A O 1
ATOM 635 N N . LEU A 1 89 ? -9.008 7.930 8.311 1.00 89.06 89 LEU A N 1
ATOM 636 C CA . LEU A 1 89 ? -8.892 9.325 7.895 1.00 89.06 89 LEU A CA 1
ATOM 637 C C . LEU A 1 89 ? -10.084 10.141 8.400 1.00 89.06 89 LEU A C 1
ATOM 639 O O . LEU A 1 89 ? -11.239 9.770 8.184 1.00 89.06 89 LEU A O 1
ATOM 643 N N . SER A 1 90 ? -9.802 11.288 9.016 1.00 90.62 90 SER A N 1
ATOM 644 C CA . SER A 1 90 ? -10.803 12.346 9.140 1.00 90.62 90 SER A CA 1
ATOM 645 C C . SER A 1 90 ? -11.019 13.045 7.791 1.00 90.62 90 SER A C 1
ATOM 647 O O . SER A 1 90 ? -10.204 12.920 6.873 1.00 90.62 90 SER A O 1
ATOM 649 N N . ASP A 1 91 ? -12.087 13.838 7.675 1.00 91.94 91 ASP A N 1
ATOM 650 C CA . ASP A 1 91 ? -12.324 14.659 6.478 1.00 91.94 91 ASP A CA 1
ATOM 651 C C . ASP A 1 91 ? -11.161 15.631 6.211 1.00 91.94 91 ASP A C 1
ATOM 653 O O . ASP A 1 91 ? -10.816 15.887 5.056 1.00 91.94 91 ASP A O 1
ATOM 657 N N . VAL A 1 92 ? -10.528 16.134 7.279 1.00 93.88 92 VAL A N 1
ATOM 658 C CA . VAL A 1 92 ? -9.363 17.026 7.202 1.00 93.88 92 VAL A CA 1
ATOM 659 C C . VAL A 1 92 ? -8.148 16.276 6.662 1.00 93.88 92 VAL A C 1
ATOM 661 O O . VAL A 1 92 ? -7.551 16.735 5.691 1.00 93.88 92 VAL A O 1
ATOM 664 N N . ASP A 1 93 ? -7.837 15.096 7.211 1.00 93.88 93 ASP A N 1
ATOM 665 C CA . ASP A 1 93 ? -6.709 14.276 6.740 1.00 93.88 93 ASP A CA 1
ATOM 666 C C . ASP A 1 93 ? -6.899 13.867 5.274 1.00 93.88 93 ASP A C 1
ATOM 668 O O . ASP A 1 93 ? -5.980 13.935 4.461 1.00 93.88 93 ASP A O 1
ATOM 672 N N . GLY A 1 94 ? -8.120 13.463 4.909 1.00 95.06 94 GLY A N 1
ATOM 673 C CA . GLY A 1 94 ? -8.449 13.090 3.538 1.00 95.06 94 GLY A CA 1
ATOM 674 C C . GLY A 1 94 ? -8.302 14.256 2.556 1.00 95.06 94 GLY A C 1
ATOM 675 O O . GLY A 1 94 ? -7.842 14.054 1.430 1.00 95.06 94 GLY A O 1
ATOM 676 N N . ALA A 1 95 ? -8.671 15.473 2.968 1.00 96.88 95 ALA A N 1
ATOM 677 C CA . ALA A 1 95 ? -8.495 16.678 2.162 1.00 96.88 95 ALA A CA 1
ATOM 678 C C . ALA A 1 95 ? -7.016 17.068 2.014 1.00 96.88 95 ALA A C 1
ATOM 680 O O . ALA A 1 95 ? -6.590 17.417 0.912 1.00 96.88 95 ALA A O 1
ATOM 681 N N . GLU A 1 96 ? -6.234 16.970 3.090 1.00 96.44 96 GLU A N 1
ATOM 682 C CA . GLU A 1 96 ? -4.794 17.232 3.086 1.00 96.44 96 GLU A CA 1
ATOM 683 C C . GLU A 1 96 ? -4.046 16.254 2.176 1.00 96.44 96 GLU A C 1
ATOM 685 O O . GLU A 1 96 ? -3.348 16.683 1.257 1.00 96.44 96 GLU A O 1
ATOM 690 N N . ILE A 1 97 ? -4.283 14.947 2.327 1.00 96.31 97 ILE A N 1
ATOM 691 C CA . ILE A 1 97 ? -3.685 13.927 1.455 1.00 96.31 97 ILE A CA 1
ATOM 692 C C . ILE A 1 97 ? -4.069 14.167 -0.001 1.00 96.31 97 ILE A C 1
ATOM 694 O O . ILE A 1 97 ? -3.216 14.074 -0.879 1.00 96.31 97 ILE A O 1
ATOM 698 N N . ARG A 1 98 ? -5.333 14.512 -0.282 1.00 97.00 98 ARG A N 1
ATOM 699 C CA . ARG A 1 98 ? -5.766 14.808 -1.653 1.00 97.00 98 ARG A CA 1
ATOM 700 C C . ARG A 1 98 ? -5.029 16.003 -2.244 1.00 97.00 98 ARG A C 1
ATOM 702 O O . ARG A 1 98 ? -4.693 15.972 -3.425 1.00 97.00 98 ARG A O 1
ATOM 709 N N . LYS A 1 99 ? -4.805 17.044 -1.443 1.00 97.00 99 LYS A N 1
ATOM 710 C CA . LYS A 1 99 ? -4.058 18.231 -1.857 1.00 97.00 99 LYS A CA 1
ATOM 711 C C . LYS A 1 99 ? -2.606 17.877 -2.191 1.00 97.00 99 LYS A C 1
ATOM 713 O O . LYS A 1 99 ? -2.134 18.304 -3.236 1.00 97.00 99 LYS A O 1
ATOM 718 N N . LEU A 1 100 ? -1.939 17.097 -1.338 1.00 96.62 100 LEU A N 1
ATOM 719 C CA . LEU A 1 100 ? -0.528 16.725 -1.501 1.00 96.62 100 LEU A CA 1
ATOM 720 C C . LEU A 1 100 ? -0.319 15.701 -2.629 1.00 96.62 100 LEU A C 1
ATOM 722 O O . LEU A 1 100 ? 0.522 15.885 -3.495 1.00 96.62 100 LEU A O 1
ATOM 726 N N . ALA A 1 101 ? -1.129 14.641 -2.674 1.00 93.81 101 ALA A N 1
ATOM 727 C CA . ALA A 1 101 ? -0.995 13.563 -3.658 1.00 93.81 101 ALA A CA 1
ATOM 728 C C . ALA A 1 101 ? -1.622 13.880 -5.031 1.00 93.81 101 ALA A C 1
ATOM 730 O O . ALA A 1 101 ? -1.533 13.062 -5.952 1.00 93.81 101 ALA A O 1
ATOM 731 N N . GLY A 1 102 ? -2.349 14.999 -5.147 1.00 95.56 102 GLY A N 1
ATOM 732 C CA . GLY A 1 102 ? -3.146 15.369 -6.323 1.00 95.56 102 GLY A CA 1
ATOM 733 C C . GLY A 1 102 ? -4.380 14.486 -6.570 1.00 95.56 102 GLY A C 1
ATOM 734 O O . GLY A 1 102 ? -5.049 14.638 -7.591 1.00 95.56 102 GLY A O 1
ATOM 735 N N . GLN A 1 103 ? -4.682 13.551 -5.666 1.00 96.12 103 GLN A N 1
ATOM 736 C CA . GLN A 1 103 ? -5.759 12.563 -5.789 1.00 96.12 103 GLN A CA 1
ATOM 737 C C . GLN A 1 103 ? -6.142 11.986 -4.410 1.00 96.12 103 GLN A C 1
ATOM 739 O O . GLN A 1 103 ? -5.332 12.023 -3.483 1.00 96.12 103 GLN A O 1
ATOM 744 N N . PRO A 1 104 ? -7.335 11.391 -4.246 1.00 97.12 104 PRO A N 1
ATOM 745 C CA . PRO A 1 104 ? -7.695 10.649 -3.036 1.00 97.12 104 PRO A CA 1
ATOM 746 C C . PRO A 1 104 ? -6.742 9.478 -2.729 1.00 97.12 104 PRO A C 1
ATOM 748 O O . PRO A 1 104 ? -6.299 8.777 -3.640 1.00 97.12 104 PRO A O 1
ATOM 751 N N . LEU A 1 105 ? -6.514 9.179 -1.441 1.00 96.00 105 LEU A N 1
ATOM 752 C CA . LEU A 1 105 ? -5.682 8.040 -1.017 1.00 96.00 105 LEU A CA 1
ATOM 753 C C . LEU A 1 105 ? -6.172 6.704 -1.602 1.00 96.00 105 LEU A C 1
ATOM 755 O O . LEU A 1 105 ? -5.373 5.845 -1.960 1.00 96.00 105 LEU A O 1
ATOM 759 N N . GLN A 1 106 ? -7.491 6.548 -1.740 1.00 95.88 106 GLN A N 1
ATOM 760 C CA . GLN A 1 106 ? -8.143 5.392 -2.355 1.00 95.88 106 GLN A CA 1
ATOM 761 C C . GLN A 1 106 ? -7.659 5.158 -3.796 1.00 95.88 106 GLN A C 1
ATOM 763 O O . GLN A 1 106 ? -7.403 4.020 -4.194 1.00 95.88 106 GLN A O 1
ATOM 768 N N . GLU A 1 107 ? -7.526 6.228 -4.580 1.00 97.25 107 GLU A N 1
ATOM 769 C CA . GLU A 1 107 ? -7.079 6.153 -5.973 1.00 97.25 107 GLU A CA 1
ATOM 770 C C . GLU A 1 107 ? -5.586 5.839 -6.049 1.00 97.25 107 GLU A C 1
ATOM 772 O O . GLU A 1 107 ? -5.174 5.006 -6.854 1.00 97.25 107 GLU A O 1
ATOM 777 N N . LEU A 1 108 ? -4.781 6.422 -5.156 1.00 96.94 108 LEU A N 1
ATOM 778 C CA . LEU A 1 108 ? -3.359 6.099 -5.049 1.00 96.94 108 LEU A CA 1
ATOM 779 C C . LEU A 1 108 ? -3.141 4.613 -4.723 1.00 96.94 108 LEU A C 1
ATOM 781 O O . LEU A 1 108 ? -2.362 3.945 -5.397 1.00 96.94 108 LEU A O 1
ATOM 785 N N . VAL A 1 109 ? -3.874 4.078 -3.742 1.00 96.88 109 VAL A N 1
ATOM 786 C CA . VAL A 1 109 ? -3.854 2.648 -3.390 1.00 96.88 109 VAL A CA 1
ATOM 787 C C . VAL A 1 109 ? -4.231 1.779 -4.586 1.00 96.88 109 VAL A C 1
ATOM 789 O O . VAL A 1 109 ? -3.546 0.796 -4.864 1.00 96.88 109 VAL A O 1
ATOM 792 N N . THR A 1 110 ? -5.287 2.153 -5.311 1.00 96.19 110 THR A N 1
ATOM 793 C CA . THR A 1 110 ? -5.742 1.414 -6.497 1.00 96.19 110 THR A CA 1
ATOM 794 C C . THR A 1 110 ? -4.644 1.368 -7.560 1.00 96.19 110 THR A C 1
ATOM 796 O O . THR A 1 110 ? -4.276 0.285 -8.004 1.00 96.19 110 THR A O 1
ATOM 799 N N . ARG A 1 111 ? -4.017 2.510 -7.875 1.00 97.00 111 ARG A N 1
ATOM 800 C CA . ARG A 1 111 ? -2.913 2.574 -8.847 1.00 97.00 111 ARG A CA 1
ATOM 801 C C . ARG A 1 111 ? -1.698 1.747 -8.434 1.00 97.00 111 ARG A C 1
ATOM 803 O O . ARG A 1 111 ? -1.081 1.098 -9.276 1.00 97.00 111 ARG A O 1
ATOM 810 N N . LEU A 1 112 ? -1.347 1.739 -7.147 1.00 97.19 112 LEU A N 1
ATOM 811 C CA . LEU A 1 112 ? -0.255 0.899 -6.650 1.00 97.19 112 LEU A CA 1
ATOM 812 C C . LEU A 1 112 ? -0.564 -0.590 -6.840 1.00 97.19 112 LEU A C 1
ATOM 814 O O . LEU A 1 112 ? 0.309 -1.322 -7.310 1.00 97.19 112 LEU A O 1
ATOM 818 N N . LEU A 1 113 ? -1.788 -1.026 -6.520 1.00 95.12 113 LEU A N 1
ATOM 819 C CA . LEU A 1 113 ? -2.227 -2.413 -6.704 1.00 95.12 113 LEU A CA 1
ATOM 820 C C . LEU A 1 113 ? -2.262 -2.813 -8.183 1.00 95.12 113 LEU A C 1
ATOM 822 O O . LEU A 1 113 ? -1.741 -3.871 -8.531 1.00 95.12 113 LEU A O 1
ATOM 826 N N . ASP A 1 114 ? -2.786 -1.955 -9.057 1.00 94.56 114 ASP A N 1
ATOM 827 C CA . ASP A 1 114 ? -2.825 -2.208 -10.500 1.00 94.56 114 ASP A CA 1
ATOM 828 C C . ASP A 1 114 ? -1.410 -2.359 -11.081 1.00 94.56 114 ASP A C 1
ATOM 830 O O . ASP A 1 114 ? -1.146 -3.260 -11.881 1.00 94.56 114 ASP A O 1
ATOM 834 N N . SER A 1 115 ? -0.449 -1.558 -10.604 1.00 95.88 115 SER A N 1
ATOM 835 C CA . SER A 1 115 ? 0.950 -1.638 -11.050 1.00 95.88 115 SER A CA 1
ATOM 836 C C . SER A 1 115 ? 1.643 -2.970 -10.713 1.00 95.88 115 SER A C 1
ATOM 838 O O . SER A 1 115 ? 2.663 -3.326 -11.321 1.00 95.88 115 SER A O 1
ATOM 840 N N . VAL A 1 116 ? 1.104 -3.728 -9.751 1.00 93.69 116 VAL A N 1
ATOM 841 C CA . VAL A 1 116 ? 1.621 -5.036 -9.311 1.00 93.69 116 VAL A CA 1
ATOM 842 C C . VAL A 1 116 ? 0.713 -6.209 -9.675 1.00 93.69 116 VAL A C 1
ATOM 844 O O . VAL A 1 116 ? 1.095 -7.362 -9.443 1.00 93.69 116 VAL A O 1
ATOM 847 N N . ASP A 1 117 ? -0.439 -5.939 -10.289 1.00 91.31 117 ASP A N 1
ATOM 848 C CA . ASP A 1 117 ? -1.360 -6.964 -10.759 1.00 91.31 117 ASP A CA 1
ATOM 849 C C . ASP A 1 117 ? -0.722 -7.819 -11.863 1.00 91.31 117 ASP A C 1
ATOM 851 O O . ASP A 1 117 ? -0.078 -7.329 -12.796 1.00 91.31 117 ASP A O 1
ATOM 855 N N . SER A 1 118 ? -0.870 -9.140 -11.756 1.00 87.75 118 SER A N 1
ATOM 856 C CA . SER A 1 118 ? -0.174 -10.064 -12.650 1.00 87.75 118 SER A CA 1
ATOM 857 C C . SER A 1 118 ? -0.672 -10.001 -14.084 1.00 87.75 118 SER A C 1
ATOM 859 O O . SER A 1 118 ? 0.130 -10.152 -15.011 1.00 87.75 118 SER A O 1
ATOM 861 N N . ASP A 1 119 ? -1.971 -9.794 -14.263 1.00 89.75 119 ASP A N 1
ATOM 862 C CA . ASP A 1 119 ? -2.612 -9.822 -15.570 1.00 89.75 119 ASP A CA 1
ATOM 863 C C . ASP A 1 119 ? -2.349 -8.501 -16.293 1.00 89.75 119 ASP A C 1
ATOM 865 O O . ASP A 1 119 ? -1.954 -8.499 -17.467 1.00 89.75 119 ASP A O 1
ATOM 869 N N . HIS A 1 120 ? -2.426 -7.389 -15.559 1.00 92.19 120 HIS A N 1
ATOM 870 C CA . HIS A 1 120 ? -2.017 -6.073 -16.027 1.00 92.19 120 HIS A CA 1
ATOM 871 C C . HIS A 1 120 ? -0.531 -6.049 -16.422 1.00 92.19 120 HIS A C 1
ATOM 873 O O . HIS A 1 120 ? -0.191 -5.697 -17.556 1.00 92.19 120 HIS A O 1
ATOM 879 N N . GLN A 1 121 ? 0.368 -6.540 -15.562 1.00 92.75 121 GLN A N 1
ATOM 880 C CA . GLN A 1 121 ? 1.796 -6.635 -15.883 1.00 92.75 121 GLN A CA 1
ATOM 881 C C . GLN A 1 121 ? 2.083 -7.551 -17.078 1.00 92.75 121 GLN A C 1
ATOM 883 O O . GLN A 1 121 ? 3.013 -7.292 -17.848 1.00 92.75 121 GLN A O 1
ATOM 888 N N . ALA A 1 122 ? 1.330 -8.641 -17.243 1.00 93.00 122 ALA A N 1
ATOM 889 C CA . ALA A 1 122 ? 1.456 -9.504 -18.412 1.00 93.00 122 ALA A CA 1
ATOM 890 C C . ALA A 1 122 ? 1.037 -8.763 -19.689 1.00 93.00 122 ALA A C 1
ATOM 892 O O . ALA A 1 122 ? 1.717 -8.883 -20.708 1.00 93.00 122 ALA A O 1
ATOM 893 N N . SER A 1 123 ? -0.034 -7.968 -19.631 1.00 95.25 123 SER A N 1
ATOM 894 C CA . SER A 1 123 ? -0.474 -7.111 -20.736 1.00 95.25 123 SER A CA 1
ATOM 895 C C . SER A 1 123 ? 0.595 -6.083 -21.124 1.00 95.25 123 SER A C 1
ATOM 897 O O . SER A 1 123 ? 1.058 -6.077 -22.267 1.00 95.25 123 SER A O 1
ATOM 899 N N . LEU A 1 124 ? 1.091 -5.305 -20.156 1.00 95.81 124 LEU A N 1
ATOM 900 C CA . LEU A 1 124 ? 2.156 -4.319 -20.370 1.00 95.81 124 LEU A CA 1
ATOM 901 C C . LEU A 1 124 ? 3.428 -4.948 -20.939 1.00 95.81 124 LEU A C 1
ATOM 903 O O . LEU A 1 124 ? 4.044 -4.407 -21.858 1.00 95.81 124 LEU A O 1
ATOM 907 N N . ARG A 1 125 ? 3.814 -6.126 -20.436 1.00 95.75 125 ARG A N 1
ATOM 908 C CA . ARG A 1 125 ? 4.998 -6.844 -20.919 1.00 95.75 125 ARG A CA 1
ATOM 909 C C . ARG A 1 125 ? 4.849 -7.300 -22.369 1.00 95.75 125 ARG A C 1
ATOM 911 O O . ARG A 1 125 ? 5.839 -7.258 -23.094 1.00 95.75 125 ARG A O 1
ATOM 918 N N . ARG A 1 126 ? 3.651 -7.704 -22.805 1.00 96.25 126 ARG A N 1
ATOM 919 C CA . ARG A 1 126 ? 3.386 -8.023 -24.220 1.00 96.25 126 ARG A CA 1
ATOM 920 C C . ARG A 1 126 ? 3.452 -6.775 -25.103 1.00 96.25 126 ARG A C 1
ATOM 922 O O . ARG A 1 126 ? 3.974 -6.861 -26.206 1.00 96.25 126 ARG A O 1
ATOM 929 N N . ALA A 1 127 ? 2.956 -5.638 -24.615 1.00 95.06 127 ALA A N 1
ATOM 930 C CA . ALA A 1 127 ? 2.897 -4.395 -25.383 1.00 95.06 127 ALA A CA 1
ATOM 931 C C . ALA A 1 127 ? 4.249 -3.661 -25.487 1.00 95.06 127 ALA A C 1
ATOM 933 O O . ALA A 1 127 ? 4.580 -3.134 -26.544 1.00 95.06 127 ALA A O 1
ATOM 934 N N . GLY A 1 128 ? 5.035 -3.619 -24.406 1.00 94.06 128 GLY A N 1
ATOM 935 C CA . GLY A 1 128 ? 6.245 -2.787 -24.318 1.00 94.06 128 GLY A CA 1
ATOM 936 C C . GLY A 1 128 ? 7.394 -3.397 -23.509 1.00 94.06 128 GLY A C 1
ATOM 937 O O . GLY A 1 128 ? 8.336 -2.698 -23.125 1.00 94.06 128 GLY A O 1
ATOM 938 N N . GLY A 1 129 ? 7.339 -4.702 -23.232 1.00 95.94 129 GLY A N 1
ATOM 939 C CA . GLY A 1 129 ? 8.400 -5.428 -22.539 1.00 95.94 129 GLY A CA 1
ATOM 940 C C . GLY A 1 129 ? 8.585 -5.014 -21.077 1.00 95.94 129 GLY A C 1
ATOM 941 O O . GLY A 1 129 ? 7.691 -4.479 -20.423 1.00 95.94 129 GLY A O 1
ATOM 942 N N . LYS A 1 130 ? 9.781 -5.282 -20.537 1.00 94.00 130 LYS A N 1
ATOM 943 C CA . LYS A 1 130 ? 10.114 -4.996 -19.130 1.00 94.00 130 LYS A CA 1
ATOM 944 C C . LYS A 1 130 ? 10.033 -3.499 -18.799 1.00 94.00 130 LYS A C 1
ATOM 946 O O . LYS A 1 130 ? 9.546 -3.147 -17.733 1.00 94.00 130 LYS A O 1
ATOM 951 N N . ARG A 1 131 ? 10.451 -2.628 -19.725 1.00 94.94 131 ARG A N 1
ATOM 952 C CA . ARG A 1 131 ? 10.459 -1.169 -19.521 1.00 94.94 131 ARG A CA 1
ATOM 953 C C . ARG A 1 131 ? 9.062 -0.601 -19.280 1.00 94.94 131 ARG A C 1
ATOM 955 O O . ARG A 1 131 ? 8.931 0.278 -18.441 1.00 94.94 131 ARG A O 1
ATOM 962 N N . ALA A 1 132 ? 8.041 -1.107 -19.974 1.00 96.31 132 ALA A N 1
ATOM 963 C CA . ALA A 1 132 ? 6.660 -0.677 -19.751 1.00 96.31 132 ALA A CA 1
ATOM 964 C C . ALA A 1 132 ? 6.185 -1.012 -18.328 1.00 96.31 132 ALA A C 1
ATOM 966 O O . ALA A 1 132 ? 5.626 -0.156 -17.656 1.00 96.31 132 ALA A O 1
ATOM 967 N N . VAL A 1 133 ? 6.491 -2.221 -17.844 1.00 94.94 133 VAL A N 1
ATOM 968 C CA . VAL A 1 133 ? 6.166 -2.650 -16.471 1.00 94.94 133 VAL A CA 1
ATOM 969 C C . VAL A 1 133 ? 6.903 -1.807 -15.427 1.00 94.94 133 VAL A C 1
ATOM 971 O O . VAL A 1 133 ? 6.306 -1.376 -14.444 1.00 94.94 133 VAL A O 1
ATOM 974 N N . ASP A 1 134 ? 8.197 -1.555 -15.636 1.00 93.69 134 ASP A N 1
ATOM 975 C CA . ASP A 1 134 ? 8.993 -0.742 -14.712 1.00 93.69 134 ASP A CA 1
ATOM 976 C C . ASP A 1 134 ? 8.513 0.720 -14.692 1.00 93.69 134 ASP A C 1
ATOM 978 O O . ASP A 1 134 ? 8.454 1.333 -13.626 1.00 93.69 134 ASP A O 1
ATOM 982 N N . ASN A 1 135 ? 8.129 1.270 -15.850 1.00 95.00 135 ASN A N 1
ATOM 983 C CA . ASN A 1 135 ? 7.609 2.630 -15.939 1.00 95.00 135 ASN A CA 1
ATOM 984 C C . ASN A 1 135 ? 6.241 2.771 -15.266 1.00 95.00 135 ASN A C 1
ATOM 986 O O . ASN A 1 135 ? 6.063 3.724 -14.519 1.00 95.00 135 ASN A O 1
ATOM 990 N N . GLU A 1 136 ? 5.325 1.820 -15.471 1.00 96.44 136 GLU A N 1
ATOM 991 C CA . GLU A 1 136 ? 4.010 1.815 -14.812 1.00 96.44 136 GLU A CA 1
ATOM 992 C C . GLU A 1 136 ? 4.156 1.89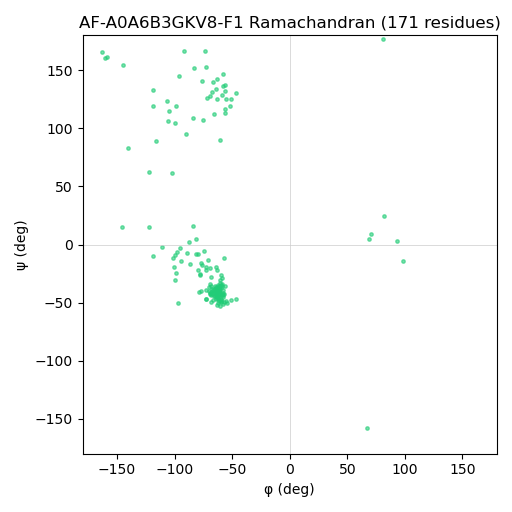7 -13.290 1.00 96.44 136 GLU A C 1
ATOM 994 O O . GLU A 1 136 ? 3.597 2.772 -12.631 1.00 96.44 136 GLU A O 1
ATOM 999 N N . ARG A 1 137 ? 5.001 1.029 -12.728 1.00 95.50 137 ARG A N 1
ATOM 1000 C CA . ARG A 1 137 ? 5.252 0.993 -11.287 1.00 95.50 137 ARG A CA 1
ATOM 1001 C C . ARG A 1 137 ? 5.896 2.278 -10.775 1.00 95.50 137 ARG A C 1
ATOM 1003 O O . ARG A 1 137 ? 5.499 2.778 -9.727 1.00 95.50 137 ARG A O 1
ATOM 1010 N N . ARG A 1 138 ? 6.860 2.838 -11.512 1.00 95.00 138 ARG A N 1
ATOM 1011 C CA . ARG A 1 138 ? 7.473 4.129 -11.163 1.00 95.00 138 ARG A CA 1
ATOM 1012 C C . ARG A 1 138 ? 6.439 5.257 -11.173 1.00 95.00 138 ARG A C 1
ATOM 1014 O O . ARG A 1 138 ? 6.429 6.068 -10.258 1.00 95.00 138 ARG A O 1
ATOM 1021 N N . THR A 1 139 ? 5.555 5.289 -12.166 1.00 95.69 139 THR A N 1
ATOM 1022 C CA . THR A 1 139 ? 4.474 6.278 -12.254 1.00 95.69 139 THR A CA 1
ATOM 1023 C C . THR A 1 139 ? 3.478 6.136 -11.103 1.00 95.69 139 THR A C 1
ATOM 1025 O O . THR A 1 139 ? 3.060 7.145 -10.541 1.00 95.69 139 THR A O 1
ATOM 1028 N N . ALA A 1 140 ? 3.135 4.909 -10.702 1.00 96.69 140 ALA A N 1
ATOM 1029 C CA . ALA A 1 140 ? 2.262 4.673 -9.554 1.00 96.69 140 ALA A CA 1
ATOM 1030 C C . ALA A 1 140 ? 2.884 5.152 -8.228 1.00 96.69 140 ALA A C 1
ATOM 1032 O O . ALA A 1 140 ? 2.174 5.696 -7.384 1.00 96.69 140 ALA A O 1
ATOM 1033 N N . LEU A 1 141 ? 4.202 4.985 -8.065 1.00 96.81 141 LEU A N 1
ATOM 1034 C CA . LEU A 1 141 ? 4.949 5.389 -6.867 1.00 96.81 141 LEU A CA 1
ATOM 1035 C C . LEU A 1 141 ? 5.285 6.8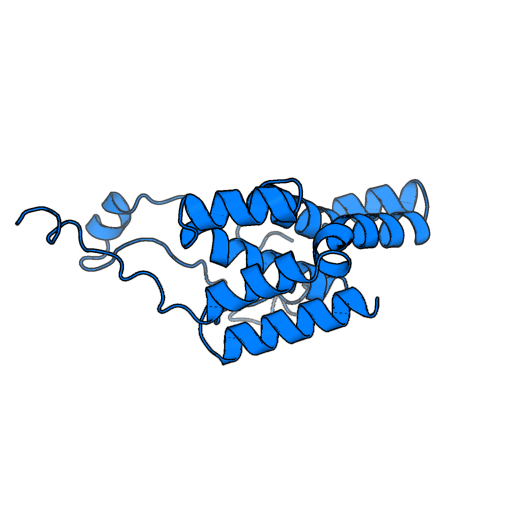82 -6.815 1.00 96.81 141 LEU A C 1
ATOM 1037 O O . LEU A 1 141 ? 5.500 7.391 -5.723 1.00 96.81 141 LEU A O 1
ATOM 1041 N N . TYR A 1 142 ? 5.302 7.575 -7.956 1.00 95.50 142 TYR A N 1
ATOM 1042 C CA . TYR A 1 142 ? 5.740 8.970 -8.073 1.00 95.50 142 TYR A CA 1
ATOM 1043 C C . TYR A 1 142 ? 5.169 9.918 -6.999 1.00 95.50 142 TYR A C 1
ATOM 1045 O O . TYR A 1 142 ? 5.958 10.622 -6.372 1.00 95.50 142 TYR A O 1
ATOM 1053 N N . PRO A 1 143 ? 3.851 9.912 -6.688 1.00 94.94 143 PRO A N 1
ATOM 1054 C CA . PRO A 1 143 ? 3.316 10.798 -5.651 1.00 94.94 143 PRO A CA 1
ATOM 1055 C C . PRO A 1 143 ? 3.941 10.555 -4.273 1.00 94.94 143 PRO A C 1
ATOM 1057 O O . PRO A 1 143 ? 4.044 11.475 -3.481 1.00 94.94 143 PRO A O 1
ATOM 1060 N N . LEU A 1 144 ? 4.357 9.319 -3.983 1.00 95.06 144 LEU A N 1
ATOM 1061 C CA . LEU A 1 144 ? 4.951 8.932 -2.705 1.00 95.06 144 LEU A CA 1
ATOM 1062 C C . LEU A 1 144 ? 6.459 9.167 -2.650 1.00 95.06 144 LEU A C 1
ATOM 1064 O O . LEU A 1 144 ? 7.005 9.150 -1.554 1.00 95.06 144 LEU A O 1
ATOM 1068 N N . THR A 1 145 ? 7.142 9.347 -3.783 1.00 93.56 145 THR A N 1
ATOM 1069 C CA . THR A 1 145 ? 8.602 9.544 -3.817 1.00 93.56 145 THR A CA 1
ATOM 1070 C C . THR A 1 145 ? 9.000 11.005 -3.949 1.00 93.56 145 THR A C 1
ATOM 1072 O O . THR A 1 145 ? 10.041 11.379 -3.422 1.00 93.56 145 THR A O 1
ATOM 1075 N N . GLU A 1 146 ? 8.179 11.824 -4.610 1.00 91.56 146 GLU A N 1
ATOM 1076 C CA . GLU A 1 146 ? 8.519 13.223 -4.900 1.00 91.56 146 GLU A CA 1
ATOM 1077 C C . GLU A 1 146 ? 7.890 14.244 -3.946 1.00 91.56 146 GLU A C 1
ATOM 1079 O O . GLU A 1 146 ? 8.265 15.411 -3.992 1.00 91.56 146 GLU A O 1
ATOM 1084 N N . GLU A 1 147 ? 6.971 13.825 -3.071 1.00 94.69 147 GLU A N 1
ATOM 1085 C CA . GLU A 1 147 ? 6.273 14.713 -2.132 1.00 94.69 147 GLU A CA 1
ATOM 1086 C C . GLU A 1 147 ? 6.622 14.343 -0.675 1.00 94.69 147 GLU A C 1
ATOM 1088 O O . GLU A 1 147 ? 5.920 13.536 -0.055 1.00 94.69 147 GLU A O 1
ATOM 1093 N N . PRO A 1 148 ? 7.697 14.908 -0.084 1.00 94.12 148 PRO A N 1
ATOM 1094 C CA . PRO A 1 148 ? 8.092 14.621 1.300 1.00 94.12 148 PRO A CA 1
ATOM 1095 C C . PRO A 1 148 ? 6.996 14.962 2.315 1.00 94.12 148 PRO A C 1
ATOM 1097 O O . PRO A 1 148 ? 6.792 14.236 3.284 1.00 94.12 148 PRO A O 1
ATOM 1100 N N . GLU A 1 149 ? 6.239 16.029 2.056 1.00 96.06 149 GLU A N 1
ATOM 1101 C CA . GLU A 1 149 ? 5.099 16.439 2.882 1.00 96.06 149 GLU A CA 1
ATOM 1102 C C . GLU A 1 149 ? 4.008 15.357 2.909 1.00 96.06 149 GLU A C 1
ATOM 1104 O O . GLU A 1 149 ? 3.401 15.106 3.950 1.00 96.06 149 GLU A O 1
ATOM 1109 N N . LEU A 1 150 ? 3.788 14.654 1.788 1.00 96.25 150 LEU A N 1
ATOM 1110 C CA . LEU A 1 150 ? 2.864 13.521 1.744 1.00 96.25 150 LEU A CA 1
ATOM 1111 C C . LEU A 1 150 ? 3.387 12.348 2.576 1.00 96.25 150 LEU A C 1
ATOM 1113 O O . LEU A 1 150 ? 2.609 11.716 3.290 1.00 96.25 150 LEU A O 1
ATOM 1117 N N . GLN A 1 151 ? 4.685 12.048 2.492 1.00 95.25 151 GLN A N 1
ATOM 1118 C CA . GLN A 1 151 ? 5.299 10.980 3.286 1.00 95.25 151 GLN A CA 1
ATOM 1119 C C . GLN A 1 151 ? 5.131 11.257 4.783 1.00 95.25 151 GLN A C 1
ATOM 1121 O O . GLN A 1 151 ? 4.659 10.391 5.519 1.00 95.25 151 GLN A O 1
ATOM 1126 N N . GLU A 1 152 ? 5.444 12.478 5.219 1.00 95.00 152 GLU A N 1
ATOM 1127 C CA . GLU A 1 152 ? 5.299 12.892 6.612 1.00 95.00 152 GLU A CA 1
ATOM 1128 C C . GLU A 1 152 ? 3.835 12.825 7.070 1.00 95.00 152 GLU A C 1
ATOM 1130 O O . GLU A 1 152 ? 3.542 12.241 8.116 1.00 95.00 152 GLU A O 1
ATOM 1135 N N . ALA A 1 153 ? 2.896 13.328 6.260 1.00 94.69 153 ALA A N 1
ATOM 1136 C CA . ALA A 1 153 ? 1.468 13.251 6.560 1.00 94.69 153 ALA A CA 1
ATOM 1137 C C . ALA A 1 153 ? 0.993 11.799 6.742 1.00 94.69 153 ALA A C 1
ATOM 1139 O O . ALA A 1 153 ? 0.270 11.499 7.694 1.00 94.69 153 ALA A O 1
ATOM 1140 N N . LEU A 1 154 ? 1.428 10.878 5.874 1.00 94.06 154 LEU A N 1
ATOM 1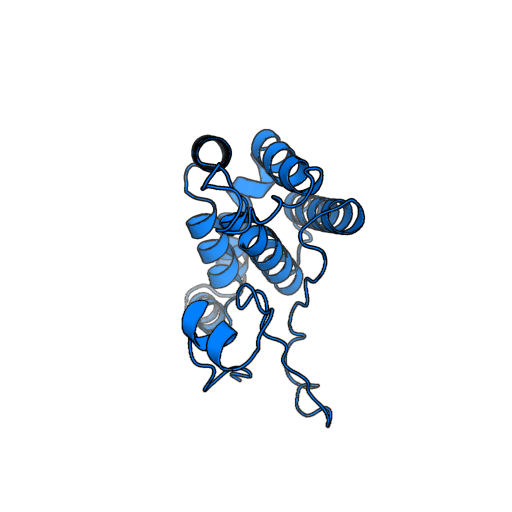141 C CA . LEU A 1 154 ? 1.088 9.455 5.963 1.00 94.06 154 LEU A CA 1
ATOM 1142 C C . LEU A 1 154 ? 1.692 8.782 7.200 1.00 94.06 154 LEU A C 1
ATOM 1144 O O . LEU A 1 154 ? 1.014 7.993 7.860 1.00 94.06 154 LEU A O 1
ATOM 1148 N N . LEU A 1 155 ? 2.943 9.097 7.537 1.00 93.31 155 LEU A N 1
ATOM 1149 C CA . LEU A 1 155 ? 3.613 8.558 8.720 1.00 93.31 155 LEU A CA 1
ATOM 1150 C C . LEU A 1 155 ? 2.964 9.057 10.018 1.00 93.31 155 LEU A C 1
ATOM 1152 O O . LEU A 1 155 ? 2.737 8.267 10.934 1.00 93.31 155 LEU A O 1
ATOM 1156 N N . ASN A 1 156 ? 2.560 10.327 10.064 1.00 91.50 156 ASN A N 1
ATOM 1157 C CA . ASN A 1 156 ? 1.874 10.918 11.214 1.00 91.50 156 ASN A CA 1
ATOM 1158 C C . ASN A 1 156 ? 0.514 10.266 11.506 1.00 91.50 156 ASN A C 1
ATOM 1160 O O . ASN A 1 156 ? 0.030 10.337 12.636 1.00 91.50 156 ASN A O 1
ATOM 1164 N N . LEU A 1 157 ? -0.118 9.603 10.529 1.00 89.81 157 LEU A N 1
ATOM 1165 C CA . LEU A 1 157 ? -1.339 8.830 10.776 1.00 89.81 157 LEU A CA 1
ATOM 1166 C C . LEU A 1 157 ? -1.086 7.579 11.625 1.00 89.81 157 LEU A C 1
ATOM 1168 O O . LEU A 1 157 ? -1.986 7.158 12.349 1.00 89.81 157 LEU A O 1
ATOM 1172 N N . TYR A 1 158 ? 0.119 7.004 11.574 1.00 85.69 158 TYR A N 1
ATOM 1173 C CA . TYR A 1 158 ? 0.485 5.828 12.370 1.00 85.69 158 TYR A CA 1
ATOM 1174 C C . TYR A 1 158 ? 0.804 6.166 13.832 1.00 85.69 158 TYR A C 1
ATOM 1176 O O . TYR A 1 158 ? 0.649 5.301 14.697 1.00 85.69 158 TYR A O 1
ATOM 1184 N N . ASP A 1 159 ? 1.221 7.404 14.111 1.00 78.94 159 ASP A N 1
ATOM 1185 C CA . ASP A 1 159 ? 1.525 7.889 15.465 1.00 78.94 159 ASP A CA 1
ATOM 1186 C C . ASP A 1 159 ? 0.268 8.212 16.283 1.00 78.94 159 ASP A C 1
ATOM 1188 O O . ASP A 1 159 ? 0.318 8.331 17.511 1.00 78.94 159 ASP A O 1
ATOM 1192 N N . ARG A 1 160 ? -0.887 8.334 15.623 1.00 76.19 160 ARG A N 1
ATOM 1193 C CA . ARG A 1 160 ? -2.151 8.615 16.299 1.00 76.19 160 ARG A CA 1
ATOM 1194 C C . ARG A 1 160 ? -2.673 7.349 16.982 1.00 76.19 160 ARG A C 1
ATOM 1196 O O . ARG A 1 160 ? -2.607 6.261 16.402 1.00 76.19 160 ARG A O 1
ATOM 1203 N N . PRO A 1 161 ? -3.250 7.459 18.194 1.00 59.16 161 PRO A N 1
ATOM 1204 C CA . PRO A 1 161 ? -4.004 6.351 18.755 1.00 59.16 161 PRO A CA 1
ATOM 1205 C C . PRO A 1 161 ? -5.102 5.977 17.757 1.00 59.16 161 PRO A C 1
ATOM 1207 O O . PRO A 1 161 ? -5.794 6.862 17.245 1.00 59.16 161 PRO A O 1
ATOM 1210 N N . ALA A 1 162 ? -5.242 4.678 17.467 1.00 53.19 162 ALA A N 1
ATOM 1211 C CA . ALA A 1 162 ? -6.314 4.188 16.609 1.00 53.19 162 ALA A CA 1
ATOM 1212 C C . ALA A 1 162 ? -7.630 4.833 17.071 1.00 53.19 162 ALA A C 1
ATOM 1214 O O . ALA A 1 162 ? -7.880 4.842 18.284 1.00 53.19 162 ALA A O 1
ATOM 1215 N N . PRO A 1 163 ? -8.437 5.416 16.162 1.00 50.88 163 PRO A N 1
ATOM 1216 C CA . PRO A 1 163 ? -9.648 6.110 16.561 1.00 50.88 163 PRO A CA 1
ATOM 1217 C C . PRO A 1 163 ? -10.457 5.165 17.440 1.00 50.88 163 PRO A C 1
ATOM 1219 O O . PRO A 1 163 ? -10.798 4.057 17.015 1.00 50.88 163 PRO A O 1
ATOM 1222 N N . MET A 1 164 ? -10.705 5.571 18.691 1.00 43.66 164 MET A N 1
ATOM 1223 C CA . MET A 1 164 ? -11.564 4.793 19.569 1.00 43.66 164 MET A CA 1
ATOM 1224 C C . MET A 1 164 ? -12.887 4.655 18.830 1.00 43.66 164 MET A C 1
ATOM 1226 O O . MET A 1 164 ? -13.521 5.660 18.502 1.00 43.66 164 MET A O 1
ATOM 1230 N N . LEU A 1 165 ? -13.261 3.421 18.485 1.00 47.50 165 LEU A N 1
ATOM 1231 C CA . LEU A 1 165 ? -14.565 3.124 17.913 1.00 47.50 165 LEU A CA 1
ATOM 1232 C C . LEU A 1 165 ? -15.597 3.540 18.960 1.00 47.50 165 LEU A C 1
ATOM 1234 O O . LEU A 1 165 ? -15.933 2.748 19.836 1.00 47.50 165 LEU A O 1
ATOM 1238 N N . VAL A 1 166 ? -16.051 4.796 18.895 1.00 41.84 166 VAL A N 1
ATOM 1239 C CA . VAL A 1 166 ? -17.085 5.324 19.781 1.00 41.84 166 VAL A CA 1
ATOM 1240 C C . VAL A 1 166 ? -18.274 4.406 19.610 1.00 41.84 166 VAL A C 1
ATOM 1242 O O . VAL A 1 166 ? -18.860 4.290 18.526 1.00 41.84 166 VAL A O 1
ATOM 1245 N N . THR A 1 167 ? -18.582 3.688 20.679 1.00 44.62 167 THR A N 1
ATOM 1246 C CA . THR A 1 167 ? -19.686 2.748 20.670 1.00 44.62 167 THR A CA 1
ATOM 1247 C C . THR A 1 167 ? -20.965 3.551 20.449 1.00 44.62 167 THR A C 1
ATOM 1249 O O . THR A 1 167 ? -21.118 4.666 20.948 1.00 44.62 167 THR A O 1
ATOM 1252 N N . ALA A 1 168 ? -21.921 3.015 19.687 1.00 46.81 168 ALA A N 1
ATOM 1253 C CA . ALA A 1 168 ? -23.197 3.699 19.441 1.00 46.81 168 ALA A CA 1
ATOM 1254 C C . ALA A 1 168 ? -23.971 4.039 20.742 1.00 46.81 168 ALA A C 1
ATOM 1256 O O . ALA A 1 168 ? -24.924 4.816 20.702 1.00 46.81 168 ALA A O 1
ATOM 1257 N N . SER A 1 169 ? -23.548 3.493 21.887 1.00 47.19 169 SER A N 1
ATOM 1258 C CA . SER A 1 169 ? -24.003 3.821 23.241 1.00 47.19 169 SER A CA 1
ATOM 1259 C C . SER A 1 169 ? -23.528 5.177 23.780 1.00 47.19 169 SER A C 1
ATOM 1261 O O . SER A 1 169 ? -24.187 5.717 24.661 1.00 47.19 169 SER A O 1
ATOM 1263 N N . GLU A 1 170 ? -22.442 5.758 23.268 1.00 42.41 170 GLU A N 1
ATOM 1264 C CA . GLU A 1 170 ? -21.858 6.997 23.815 1.00 42.41 170 GLU A CA 1
ATOM 1265 C C . GLU A 1 170 ? -22.351 8.269 23.112 1.00 42.41 170 GLU A C 1
ATOM 1267 O O . GLU A 1 170 ? -22.236 9.358 23.659 1.00 42.41 170 GLU A O 1
ATOM 1272 N N . ARG A 1 171 ? -22.994 8.150 21.941 1.00 45.94 171 ARG A N 1
ATOM 1273 C CA . ARG A 1 171 ? -23.626 9.290 21.238 1.00 45.94 171 ARG A CA 1
ATOM 1274 C C . ARG A 1 171 ? -25.016 9.666 21.771 1.00 45.94 171 ARG A C 1
ATOM 1276 O O . ARG A 1 171 ? -25.687 10.511 21.186 1.00 45.94 171 ARG A O 1
ATOM 1283 N N . ARG A 1 172 ? -25.476 9.015 22.843 1.00 46.59 172 ARG A N 1
ATOM 1284 C CA . ARG A 1 172 ? -26.727 9.336 23.547 1.00 46.59 172 ARG A CA 1
ATOM 1285 C C . ARG A 1 172 ? -26.443 9.651 25.015 1.00 46.59 172 ARG A C 1
ATOM 1287 O O . ARG A 1 172 ? -26.907 8.928 25.893 1.00 46.59 172 ARG A O 1
ATOM 1294 N N . ARG A 1 173 ? -25.674 10.701 25.279 1.00 39.97 173 ARG A N 1
ATOM 1295 C CA . ARG A 1 173 ? -25.694 11.425 26.553 1.00 39.97 173 ARG A CA 1
ATOM 1296 C C . ARG A 1 173 ? -25.515 12.906 26.289 1.00 39.97 173 ARG A C 1
ATOM 1298 O O . ARG A 1 173 ? -24.776 13.225 25.335 1.00 39.97 173 ARG A O 1
#

Secondary structure (DSSP, 8-state):
--TTTTPPP--HHHHHHHSTT-----------SSSGGGGSPPP-----SSHHHHHHHHHHHHHHHHTT---HHHHHHHHHHHHHHGGG--HHHHHHHHHHHSS-HHHHHHHHHHHH-HHHHHHHHHHHHHHHHHHHHHHHHHHHHH-HHHHHHHHHHHHSPPPP---TTTT--

Foldseek 3Di:
DDLCPPDDDDAQVRCCVVPPPRRHPLDDDRDDPPCPCVPPDDDQDDPQLADDVLLVLLVVLLVCLLVLNHDLVSLLNNLVSLVSLVVQDDPVLQVVLCVQLVHGSVVLSVQSVLLSDPVSLVVQCVVPNPVSSSVSNNVSCVSSNPRVVSSVSSSVSRHDDRPPPPPPVNVPD

Solvent-accessible surface area (backbone atoms only — not comparable to full-atom values): 10340 Å² total; per-residue (Å²): 133,79,89,65,77,87,72,74,93,71,51,44,67,62,47,26,74,80,35,81,87,53,72,63,89,86,79,87,86,84,80,72,91,84,56,82,58,73,85,46,78,81,76,78,80,82,86,49,72,42,40,72,69,26,30,54,54,52,51,53,49,45,53,29,46,56,69,69,68,52,46,64,68,51,42,43,39,50,22,52,50,55,54,59,42,59,86,72,51,48,76,66,53,48,51,50,46,22,67,64,52,74,40,50,67,70,56,50,29,49,42,28,41,51,45,52,33,68,67,54,38,50,51,34,33,74,76,53,32,71,63,41,38,55,48,47,36,48,62,45,44,39,54,60,52,76,30,67,68,45,46,51,56,58,46,55,60,15,74,43,76,75,78,75,78,76,51,84,75,67,81,74,120